Protein AF-A0A432RKI4-F1 (afdb_monomer_lite)

Sequence (150 aa):
TSGSTLADQTFAKAKGVILNIAERAYLRREQISILGFGGDQVDWLLPQVRAPQNIRAQLDTFSAGGGTPMHQALADAQQYLVQALRQQPELELNSYILTDGRVSGDFPVAAWQGALAVIDTELSAIKRGRAQELAQALNADYLSLSQLMA

pLDDT: mean 86.5, std 11.1, range [38.28, 96.69]

Foldseek 3Di:
DVVVVVVVVLLVLVVVVVLVVLCVQLVVQHWDWDWDWAPPDIDTLGDTDRRDNDSPVSSVVDDHYHDTVVQVNVVVVQVVLVVVCVVPVPDADAEEAEDCQPDPDDADQDAHDHAYEYEHSNPDPDRPHCSVVNCVSHVHHYHYSVVVVD

Radius of gyration: 15.08 Å; chains: 1; bounding box: 34×33×44 Å

Secondary structure (DSSP, 8-state):
--HHHHHHHHHHHHHHHHHHHHHHHHHHT-EEEEEEEETTEEEEEEEEEEPPS--HHHHHT----S---HHHHHHHHHHHHHHHHHH-TT---EEEEEE-----SPPP-----SEEEEEE----SS--S-HHHHHHHTT-EEEEHHHHT-

Structure (mmCIF, N/CA/C/O backbone):
data_AF-A0A432RKI4-F1
#
_entry.id   AF-A0A432RKI4-F1
#
loop_
_atom_site.group_PDB
_atom_site.id
_atom_site.type_symbol
_atom_site.label_atom_id
_atom_site.label_alt_id
_atom_site.label_comp_id
_atom_site.label_asym_id
_atom_site.label_entity_id
_atom_site.label_seq_id
_atom_site.pdbx_PDB_ins_code
_atom_site.Cartn_x
_atom_site.Cartn_y
_atom_site.Cartn_z
_atom_site.occupancy
_atom_site.B_iso_or_equiv
_atom_site.auth_seq_id
_atom_site.auth_comp_id
_atom_site.auth_asym_id
_atom_site.auth_atom_id
_atom_site.pdbx_PDB_model_num
ATOM 1 N N . THR A 1 1 ? 15.945 7.921 -23.945 1.00 38.28 1 THR A N 1
ATOM 2 C CA . THR A 1 1 ? 15.323 8.974 -23.111 1.00 38.28 1 THR A CA 1
ATOM 3 C C . THR A 1 1 ? 13.822 8.775 -22.878 1.00 38.28 1 THR A C 1
ATOM 5 O O . THR A 1 1 ? 13.189 9.672 -22.352 1.00 38.28 1 THR A O 1
ATOM 8 N N . SER A 1 2 ? 13.248 7.592 -23.151 1.00 49.59 2 SER A N 1
ATOM 9 C CA . SER A 1 2 ? 11.808 7.311 -22.948 1.00 49.59 2 SER A CA 1
ATOM 10 C C . SER A 1 2 ? 11.469 6.607 -21.622 1.00 49.59 2 SER A C 1
ATOM 12 O O . SER A 1 2 ? 10.302 6.513 -21.258 1.00 49.59 2 SER A O 1
ATOM 14 N N . GLY A 1 3 ? 12.476 6.095 -20.901 1.00 52.59 3 GLY A N 1
ATOM 15 C CA . GLY A 1 3 ? 12.278 5.340 -19.657 1.00 52.59 3 GLY A CA 1
ATOM 16 C C . GLY A 1 3 ? 11.853 6.197 -18.461 1.00 52.59 3 GLY A C 1
ATOM 17 O O . GLY A 1 3 ? 11.038 5.743 -17.667 1.00 52.59 3 GLY A O 1
ATOM 18 N N . SER A 1 4 ? 12.338 7.442 -18.361 1.00 56.53 4 SER A N 1
ATOM 19 C CA . SER A 1 4 ? 11.972 8.359 -17.270 1.00 56.53 4 SER A CA 1
ATOM 20 C C . SER A 1 4 ? 10.512 8.803 -17.368 1.00 56.53 4 SER A C 1
ATOM 22 O O . SER A 1 4 ? 9.773 8.674 -16.405 1.00 56.53 4 SER A O 1
ATOM 24 N N . THR A 1 5 ? 10.046 9.193 -18.558 1.00 63.09 5 THR A N 1
ATOM 25 C CA . THR A 1 5 ? 8.653 9.625 -18.768 1.00 63.09 5 THR A CA 1
ATOM 26 C C . THR A 1 5 ? 7.640 8.514 -18.489 1.00 63.09 5 THR A C 1
ATOM 28 O O . THR A 1 5 ? 6.565 8.776 -17.954 1.00 63.09 5 THR A O 1
ATOM 31 N N . LEU A 1 6 ? 7.962 7.262 -18.835 1.00 66.31 6 LEU A N 1
ATOM 32 C CA . LEU A 1 6 ? 7.089 6.124 -18.544 1.00 66.31 6 LEU A CA 1
ATOM 33 C C . LEU A 1 6 ? 7.052 5.801 -17.042 1.00 66.31 6 LEU A C 1
ATOM 35 O O . LEU A 1 6 ? 5.985 5.473 -16.517 1.00 66.31 6 LEU A O 1
ATOM 39 N N . ALA A 1 7 ? 8.188 5.925 -16.349 1.00 68.25 7 ALA A N 1
ATOM 40 C CA . ALA A 1 7 ? 8.252 5.787 -14.897 1.00 68.25 7 ALA A CA 1
ATOM 41 C C . ALA A 1 7 ? 7.420 6.880 -14.204 1.00 68.25 7 ALA A C 1
ATOM 43 O O . ALA A 1 7 ? 6.586 6.561 -13.358 1.00 68.25 7 ALA A O 1
ATOM 44 N N . ASP A 1 8 ? 7.539 8.133 -14.651 1.00 71.31 8 ASP A N 1
ATOM 45 C CA . ASP A 1 8 ? 6.764 9.266 -14.131 1.00 71.31 8 ASP A CA 1
ATOM 46 C C . ASP A 1 8 ? 5.253 9.065 -14.328 1.00 71.31 8 ASP A C 1
ATOM 48 O O . ASP A 1 8 ? 4.459 9.272 -13.408 1.00 71.31 8 ASP A O 1
ATOM 52 N N . GLN A 1 9 ? 4.835 8.599 -15.510 1.00 77.81 9 GLN A N 1
ATOM 53 C CA . GLN A 1 9 ? 3.429 8.290 -15.791 1.00 77.81 9 GLN A CA 1
ATOM 54 C C . GLN A 1 9 ? 2.902 7.137 -14.933 1.00 77.81 9 GLN A C 1
ATOM 56 O O . GLN A 1 9 ? 1.777 7.200 -14.435 1.00 77.81 9 GLN A O 1
ATOM 61 N N . THR A 1 10 ? 3.696 6.082 -14.755 1.00 80.88 10 THR A N 1
ATOM 62 C CA . THR A 1 10 ? 3.330 4.932 -13.917 1.00 80.88 10 THR A CA 1
ATOM 63 C C . THR A 1 10 ? 3.161 5.359 -12.463 1.00 80.88 10 THR A C 1
ATOM 65 O O . THR A 1 10 ? 2.159 5.036 -11.825 1.00 80.88 10 THR A O 1
ATOM 68 N N . PHE A 1 11 ? 4.091 6.167 -11.960 1.00 81.12 11 PHE A N 1
ATOM 69 C CA . PHE A 1 11 ? 4.052 6.689 -10.603 1.00 81.12 11 PHE A CA 1
ATOM 70 C C . PHE A 1 11 ? 2.862 7.632 -10.379 1.00 81.12 11 PHE A C 1
ATOM 72 O O . PHE A 1 11 ? 2.158 7.518 -9.375 1.00 81.12 11 PHE A O 1
ATOM 79 N N . ALA A 1 12 ? 2.558 8.507 -11.343 1.00 84.88 12 ALA A N 1
ATOM 80 C CA . ALA A 1 12 ? 1.376 9.365 -11.291 1.00 84.88 12 ALA A CA 1
ATOM 81 C C . ALA A 1 12 ? 0.067 8.556 -11.216 1.00 84.88 12 ALA A C 1
ATOM 83 O O . ALA A 1 12 ? -0.840 8.914 -10.461 1.00 84.88 12 ALA A O 1
ATOM 84 N N . LYS A 1 13 ? -0.022 7.444 -11.955 1.00 88.31 13 LYS A N 1
ATOM 85 C CA . LYS A 1 13 ? -1.173 6.529 -11.913 1.00 88.31 13 LYS A CA 1
ATOM 86 C C . LYS A 1 13 ? -1.277 5.798 -10.575 1.00 88.31 13 LYS A C 1
ATOM 88 O O . LYS A 1 13 ? -2.359 5.760 -9.995 1.00 88.31 13 LYS A O 1
ATOM 93 N N . ALA A 1 14 ? -0.162 5.293 -10.049 1.00 88.56 14 ALA A N 1
ATOM 94 C CA . ALA A 1 14 ? -0.115 4.674 -8.725 1.00 88.56 14 ALA A CA 1
ATOM 95 C C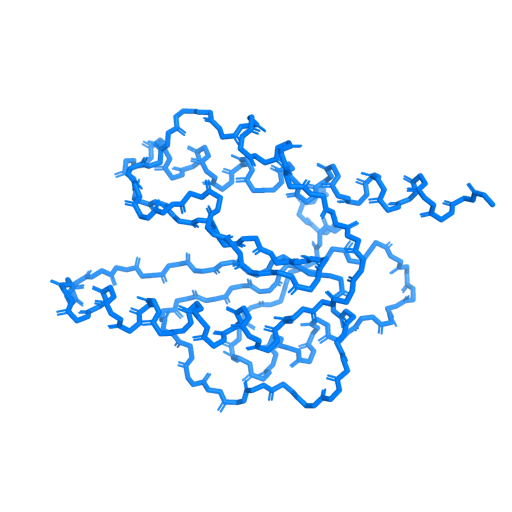 . ALA A 1 14 ? -0.585 5.649 -7.628 1.00 88.56 14 ALA A C 1
ATOM 97 O O . ALA A 1 14 ? -1.436 5.295 -6.814 1.00 88.56 14 ALA A O 1
ATOM 98 N N . LYS A 1 15 ? -0.138 6.913 -7.664 1.00 89.75 15 LYS A N 1
ATOM 99 C CA . LYS A 1 15 ? -0.648 7.972 -6.773 1.00 89.75 15 LYS A CA 1
ATOM 100 C C . LYS A 1 15 ? -2.160 8.163 -6.890 1.00 89.75 15 LYS A C 1
ATOM 102 O O . LYS A 1 15 ? -2.820 8.362 -5.877 1.00 89.75 15 LYS A O 1
ATOM 107 N N . GLY A 1 16 ? -2.711 8.094 -8.103 1.00 91.75 16 GLY A N 1
ATOM 108 C CA . GLY A 1 16 ? -4.157 8.150 -8.335 1.00 91.75 16 GLY A CA 1
ATOM 109 C C . GLY A 1 16 ? -4.920 7.047 -7.597 1.00 91.75 16 GLY A C 1
ATOM 110 O O . GLY A 1 16 ? -5.928 7.329 -6.953 1.00 91.75 16 GLY A O 1
ATOM 111 N N . VAL A 1 17 ? -4.400 5.816 -7.615 1.00 93.06 17 VAL A N 1
ATOM 112 C CA . VAL A 1 17 ? -4.976 4.692 -6.857 1.00 93.06 17 VAL A CA 1
ATOM 113 C C . VAL A 1 17 ? -4.920 4.951 -5.353 1.00 93.06 17 VAL A C 1
ATOM 115 O O . VAL A 1 17 ? -5.936 4.803 -4.677 1.00 93.06 17 VAL A O 1
ATOM 118 N N . ILE A 1 18 ? -3.775 5.402 -4.830 1.00 93.81 18 ILE A N 1
ATOM 119 C CA . ILE A 1 18 ? -3.622 5.701 -3.395 1.00 93.81 18 ILE A CA 1
ATOM 120 C C . ILE A 1 18 ? -4.604 6.797 -2.958 1.00 93.81 18 ILE A C 1
ATOM 122 O O . ILE A 1 18 ? -5.244 6.673 -1.916 1.00 93.81 18 ILE A O 1
ATOM 126 N N . LEU A 1 19 ? -4.775 7.845 -3.771 1.00 93.81 19 LEU A N 1
ATOM 127 C CA . LEU A 1 19 ? -5.743 8.911 -3.503 1.00 93.81 19 LEU A CA 1
ATOM 128 C C . LEU A 1 19 ? -7.178 8.388 -3.467 1.00 93.81 19 LEU A C 1
ATOM 130 O O . LEU A 1 19 ? -7.927 8.768 -2.574 1.00 93.81 19 LEU A O 1
ATOM 134 N N . ASN A 1 20 ? -7.555 7.494 -4.386 1.00 93.81 20 ASN A N 1
ATOM 135 C CA . ASN A 1 20 ? -8.898 6.918 -4.388 1.00 93.81 20 ASN A CA 1
ATOM 136 C C . ASN A 1 20 ? -9.149 6.021 -3.166 1.00 93.81 20 ASN A C 1
ATOM 138 O O . ASN A 1 20 ? -10.233 6.065 -2.586 1.00 93.81 20 ASN A O 1
ATOM 142 N N . ILE A 1 21 ? -8.151 5.238 -2.742 1.00 94.50 21 ILE A N 1
ATOM 143 C CA . ILE A 1 21 ? -8.230 4.441 -1.509 1.00 94.50 21 ILE A CA 1
ATOM 144 C C . ILE A 1 21 ? -8.402 5.366 -0.296 1.00 94.50 21 ILE A C 1
ATOM 146 O O . ILE A 1 21 ? -9.309 5.161 0.509 1.00 94.50 21 ILE A O 1
ATOM 150 N N . ALA A 1 22 ? -7.585 6.417 -0.193 1.00 95.06 22 ALA A N 1
ATOM 151 C CA . ALA A 1 22 ? -7.646 7.371 0.911 1.00 95.06 22 ALA A CA 1
ATOM 152 C C . ALA A 1 22 ? -8.968 8.149 0.958 1.00 95.06 22 ALA A C 1
ATOM 154 O O . ALA A 1 22 ? -9.519 8.353 2.037 1.00 95.06 22 ALA A O 1
ATOM 155 N N . GLU A 1 23 ? -9.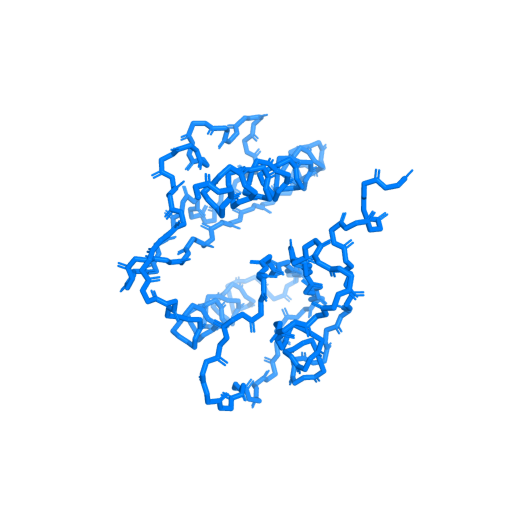512 8.535 -0.196 1.00 95.38 23 GLU A N 1
ATOM 156 C CA . GLU A 1 23 ? -10.820 9.183 -0.299 1.00 95.38 23 GLU A CA 1
ATOM 157 C C . GLU A 1 23 ? -11.942 8.267 0.206 1.00 95.38 23 GLU A C 1
ATOM 159 O O . GLU A 1 23 ? -12.775 8.691 1.008 1.00 95.38 23 GLU A O 1
ATOM 164 N N . ARG A 1 24 ? -11.944 6.988 -0.194 1.00 95.25 24 ARG A N 1
ATOM 165 C CA . ARG A 1 24 ? -12.922 6.006 0.305 1.00 95.25 24 ARG A CA 1
ATOM 166 C C . ARG A 1 24 ? -12.813 5.827 1.819 1.00 95.25 24 ARG A C 1
ATOM 168 O O . ARG A 1 24 ? -13.842 5.845 2.494 1.00 95.25 24 ARG A O 1
ATOM 175 N N . ALA A 1 25 ? -11.592 5.713 2.342 1.00 95.62 25 ALA A N 1
ATOM 176 C CA . ALA A 1 25 ? -11.346 5.612 3.779 1.00 95.62 25 ALA A CA 1
ATOM 177 C C . ALA A 1 25 ? -11.834 6.868 4.525 1.00 95.62 25 ALA A C 1
ATOM 179 O O . ALA A 1 25 ? -12.501 6.762 5.555 1.00 95.62 25 ALA A O 1
ATOM 180 N N . TYR A 1 26 ? -11.591 8.065 3.977 1.00 96.00 26 TYR A N 1
ATOM 181 C CA . TYR A 1 26 ? -12.083 9.332 4.530 1.00 96.00 26 TYR A CA 1
ATOM 182 C C . TYR A 1 26 ? -13.612 9.361 4.608 1.00 96.00 26 TYR A C 1
ATOM 184 O O . TYR A 1 26 ? -14.173 9.639 5.671 1.00 96.00 26 TYR A O 1
ATOM 192 N N . LEU A 1 27 ? -14.293 9.015 3.511 1.00 96.69 27 LEU A N 1
ATOM 193 C CA . LEU A 1 27 ? -15.757 8.996 3.447 1.00 96.69 27 LEU A CA 1
ATOM 194 C C . LEU A 1 27 ? -16.371 7.998 4.438 1.00 96.69 27 LEU A C 1
ATOM 196 O O . LEU A 1 27 ? -17.427 8.271 5.011 1.00 96.69 27 LEU A O 1
ATOM 200 N N . ARG A 1 28 ? -15.696 6.870 4.682 1.00 96.25 28 ARG A N 1
ATOM 201 C CA . ARG A 1 28 ? -16.112 5.843 5.652 1.00 96.25 28 ARG A CA 1
ATOM 202 C C . ARG A 1 28 ? -15.647 6.110 7.083 1.00 96.25 28 ARG A C 1
ATOM 204 O O . ARG A 1 28 ? -16.021 5.368 7.985 1.00 96.25 28 ARG A O 1
ATOM 211 N N . ARG A 1 29 ? -14.897 7.195 7.313 1.00 94.75 29 ARG A N 1
ATOM 212 C CA . ARG A 1 29 ? -14.289 7.548 8.609 1.00 94.75 29 ARG A CA 1
ATOM 213 C C . ARG A 1 29 ? -13.358 6.456 9.148 1.00 94.75 29 ARG A C 1
ATOM 215 O O . ARG A 1 29 ? -13.229 6.289 10.361 1.00 94.75 29 ARG A O 1
ATOM 222 N N . GLU A 1 30 ? -12.705 5.746 8.240 1.00 95.06 30 GLU A N 1
ATOM 223 C CA . GLU A 1 30 ? -11.719 4.716 8.539 1.00 95.06 30 GLU A CA 1
ATOM 224 C C . GLU A 1 30 ? -10.366 5.344 8.907 1.00 95.06 30 GLU A C 1
ATOM 226 O O . GLU A 1 30 ? -10.085 6.528 8.666 1.00 95.06 30 GLU A O 1
ATOM 231 N N . GLN A 1 31 ? -9.514 4.535 9.528 1.00 94.75 31 GLN A N 1
ATOM 232 C CA . GLN A 1 31 ? -8.111 4.875 9.722 1.00 94.75 31 GLN A CA 1
ATOM 233 C C . GLN A 1 31 ? -7.302 4.465 8.492 1.00 94.75 31 GLN A C 1
ATOM 235 O O . GLN A 1 31 ? -7.641 3.506 7.805 1.00 94.75 31 GLN A O 1
ATOM 240 N N . ILE A 1 32 ? -6.219 5.188 8.225 1.00 95.75 32 ILE A N 1
ATOM 241 C CA . ILE A 1 32 ? -5.275 4.875 7.157 1.00 95.75 32 ILE A CA 1
ATOM 242 C C . ILE A 1 32 ? -3.847 5.019 7.670 1.00 95.75 32 ILE A C 1
ATOM 244 O O . ILE A 1 32 ? -3.554 5.821 8.560 1.00 95.75 32 ILE A O 1
ATOM 248 N N . SER A 1 33 ? -2.948 4.232 7.100 1.00 95.31 33 SER A N 1
ATOM 249 C CA . SER A 1 33 ? -1.504 4.388 7.245 1.00 95.31 33 SER A CA 1
ATOM 250 C C . SER A 1 33 ? -0.864 4.163 5.886 1.00 95.31 33 SER A C 1
ATOM 252 O O . SER A 1 33 ? -1.352 3.352 5.100 1.00 95.31 33 SER A O 1
ATOM 254 N N . ILE A 1 34 ? 0.199 4.903 5.587 1.00 94.81 34 ILE A N 1
ATOM 255 C CA . ILE A 1 34 ? 0.907 4.807 4.310 1.00 94.81 34 ILE A CA 1
ATOM 256 C C . ILE A 1 34 ? 2.396 4.682 4.599 1.00 94.81 34 ILE A C 1
ATOM 258 O O . ILE A 1 34 ? 3.014 5.622 5.101 1.00 94.81 34 ILE A O 1
ATOM 262 N N . LEU A 1 35 ? 2.948 3.525 4.243 1.00 92.81 35 LEU A N 1
ATOM 263 C CA . LEU A 1 35 ? 4.374 3.235 4.267 1.00 92.81 35 LEU A CA 1
ATOM 264 C C . LEU A 1 35 ? 4.929 3.398 2.847 1.00 92.81 35 LEU A C 1
ATOM 266 O O . LEU A 1 35 ? 4.488 2.711 1.925 1.00 92.81 35 LEU A O 1
ATOM 270 N N . GLY A 1 36 ? 5.857 4.330 2.662 1.00 90.31 36 GLY A N 1
ATOM 271 C CA . GLY A 1 36 ? 6.619 4.491 1.427 1.00 90.31 36 GLY A CA 1
ATOM 272 C C . GLY A 1 36 ? 7.945 3.742 1.518 1.00 90.31 36 GLY A C 1
ATOM 273 O O . GLY A 1 36 ? 8.555 3.694 2.582 1.00 90.31 36 GLY A O 1
ATOM 274 N N . PHE A 1 37 ? 8.405 3.162 0.410 1.00 86.38 37 PHE A N 1
ATOM 275 C CA . PHE A 1 37 ? 9.719 2.519 0.338 1.00 86.38 37 PHE A CA 1
ATOM 276 C C . PHE A 1 37 ? 10.388 2.739 -1.022 1.00 86.38 37 PHE A C 1
ATOM 278 O O . PHE A 1 37 ? 9.773 2.561 -2.074 1.00 86.38 37 PHE A O 1
ATOM 285 N N . GLY A 1 38 ? 11.654 3.138 -1.010 1.00 81.38 38 GLY A N 1
ATOM 286 C CA . GLY A 1 38 ? 12.424 3.510 -2.196 1.00 81.38 38 GLY A CA 1
ATOM 287 C C . GLY A 1 38 ? 13.658 4.316 -1.803 1.00 81.38 38 GLY A C 1
ATOM 288 O O . GLY A 1 38 ? 13.711 4.863 -0.707 1.00 81.38 38 GLY A O 1
ATOM 289 N N . GLY A 1 39 ? 14.671 4.367 -2.665 1.00 76.44 39 GLY A N 1
ATOM 290 C CA . GLY A 1 39 ? 15.901 5.115 -2.377 1.00 76.44 39 GLY A CA 1
ATOM 291 C C . GLY A 1 39 ? 16.673 4.565 -1.187 1.00 76.44 39 GLY A C 1
ATOM 292 O O . GLY A 1 39 ? 17.235 5.345 -0.428 1.00 76.44 39 GLY A O 1
ATOM 293 N N . ASP A 1 40 ? 16.655 3.240 -1.010 1.00 76.94 40 ASP A N 1
ATOM 294 C CA . ASP A 1 40 ? 17.212 2.523 0.145 1.00 76.94 40 ASP A CA 1
ATOM 295 C C . ASP A 1 40 ? 16.551 2.868 1.498 1.00 76.94 40 ASP A C 1
ATOM 297 O O . ASP A 1 40 ? 17.087 2.532 2.554 1.00 76.94 40 ASP A O 1
ATOM 301 N N . GLN A 1 41 ? 15.372 3.501 1.486 1.00 82.44 41 GLN A N 1
ATOM 302 C CA . GLN A 1 41 ? 14.641 3.920 2.685 1.00 82.44 41 GLN A CA 1
ATOM 303 C C . GLN A 1 41 ? 13.226 3.330 2.748 1.00 82.44 41 GLN A C 1
ATOM 305 O O . GLN A 1 41 ? 12.623 2.983 1.727 1.00 82.44 41 GLN A O 1
ATOM 310 N N . VAL A 1 42 ? 12.714 3.209 3.975 1.00 88.44 42 VAL A N 1
ATOM 311 C CA . VAL A 1 42 ? 11.344 2.814 4.320 1.00 88.44 42 VAL A CA 1
ATOM 312 C C . VAL A 1 42 ? 10.840 3.820 5.350 1.00 88.44 42 VAL A C 1
ATOM 314 O O . VAL A 1 42 ? 11.383 3.885 6.448 1.00 88.44 42 VAL A O 1
ATOM 317 N N . ASP A 1 43 ? 9.811 4.590 5.003 1.00 88.81 43 ASP A N 1
ATOM 318 C CA . ASP A 1 43 ? 9.330 5.705 5.819 1.00 88.81 43 ASP A CA 1
ATOM 319 C C . ASP A 1 43 ? 7.803 5.797 5.833 1.00 88.81 43 ASP A C 1
ATOM 321 O O . ASP A 1 43 ? 7.117 5.569 4.833 1.00 88.81 43 ASP A O 1
ATOM 325 N N . TRP A 1 44 ? 7.248 6.194 6.976 1.00 90.50 44 TRP A N 1
ATOM 326 C CA . TRP A 1 44 ? 5.820 6.470 7.103 1.00 90.50 44 TRP A CA 1
ATOM 327 C C . TRP A 1 44 ? 5.485 7.838 6.505 1.00 90.50 44 TRP A C 1
ATOM 329 O O . TRP A 1 44 ? 5.802 8.875 7.083 1.00 90.50 44 TRP A O 1
ATOM 339 N N . LEU A 1 45 ? 4.774 7.843 5.377 1.00 90.12 45 LEU A N 1
ATOM 340 C CA . LEU A 1 45 ? 4.201 9.062 4.794 1.00 90.12 45 LEU A CA 1
ATOM 341 C C . LEU A 1 45 ? 2.997 9.545 5.606 1.00 90.12 45 LEU A C 1
ATOM 343 O O . LEU A 1 45 ? 2.773 10.745 5.755 1.00 90.12 45 LEU A O 1
ATOM 347 N N . LEU A 1 46 ? 2.223 8.592 6.131 1.00 90.44 46 LEU A N 1
ATOM 348 C CA . LEU A 1 46 ? 1.158 8.825 7.097 1.00 90.44 46 LEU A CA 1
ATOM 349 C C . LEU A 1 46 ? 1.213 7.715 8.154 1.00 90.44 46 LEU A C 1
ATOM 351 O O . LEU A 1 46 ? 0.943 6.561 7.809 1.00 90.44 46 LEU A O 1
ATOM 355 N N . PRO A 1 47 ? 1.538 8.022 9.422 1.00 82.81 47 PRO A N 1
ATOM 356 C CA . PRO A 1 47 ? 1.321 7.075 10.514 1.00 82.81 47 PRO A CA 1
ATOM 357 C C . PRO A 1 47 ? -0.188 6.863 10.728 1.00 82.81 47 PRO A C 1
ATOM 359 O O . PRO A 1 47 ? -0.987 7.610 10.169 1.00 82.81 47 PRO A O 1
ATOM 362 N N . GLN A 1 48 ? -0.596 5.872 11.529 1.00 87.69 48 GLN A N 1
ATOM 363 C CA . GLN A 1 48 ? -2.013 5.561 11.789 1.00 87.69 48 GLN A CA 1
ATOM 364 C C . GLN A 1 48 ? -2.824 6.784 12.210 1.00 87.69 48 GLN A C 1
ATOM 366 O O . GLN A 1 48 ? -2.768 7.238 13.353 1.00 87.69 48 GLN A O 1
ATOM 371 N N . VAL A 1 49 ? -3.608 7.309 11.274 1.00 91.94 49 VAL A N 1
ATOM 372 C CA . VAL A 1 49 ? -4.460 8.480 11.471 1.00 91.94 49 VAL A CA 1
ATOM 373 C C . VAL A 1 49 ? -5.844 8.202 10.915 1.00 91.94 49 VAL A C 1
ATOM 375 O O . VAL A 1 49 ? -6.030 7.331 10.068 1.00 91.94 49 VAL A O 1
ATOM 378 N N . ARG A 1 50 ? -6.843 8.973 11.352 1.00 93.94 50 ARG A N 1
ATOM 379 C CA . ARG A 1 50 ? -8.094 9.055 10.589 1.00 93.94 50 ARG A CA 1
ATOM 380 C C . ARG A 1 50 ? -7.764 9.560 9.192 1.00 93.94 50 ARG A C 1
ATOM 382 O O . ARG A 1 50 ? -7.029 10.542 9.077 1.00 93.94 50 ARG A O 1
ATOM 389 N N . ALA A 1 51 ? -8.299 8.900 8.168 1.00 94.25 51 ALA A N 1
ATOM 390 C CA . ALA A 1 51 ? -8.028 9.267 6.787 1.00 94.25 51 ALA A CA 1
ATOM 391 C C . ALA A 1 51 ? -8.317 10.762 6.577 1.00 94.25 51 ALA A C 1
ATOM 393 O O . ALA A 1 51 ? -9.429 11.203 6.867 1.00 94.25 51 ALA A O 1
ATOM 394 N N . PRO A 1 52 ? -7.327 11.575 6.171 1.00 92.25 52 PRO A N 1
ATOM 395 C CA . PRO A 1 52 ? -7.547 12.994 5.950 1.00 92.25 52 PRO A CA 1
ATOM 396 C C . PRO A 1 52 ? -8.174 13.213 4.569 1.00 92.25 52 PRO A C 1
ATOM 398 O O . PRO A 1 52 ? -8.005 12.410 3.656 1.00 92.25 52 PRO A O 1
ATOM 401 N N . GLN A 1 53 ? -8.868 14.340 4.399 1.00 90.50 53 GLN A N 1
ATOM 402 C CA . GLN A 1 53 ? -9.548 14.680 3.143 1.00 90.50 53 GLN A CA 1
ATOM 403 C C . GLN A 1 53 ? -8.587 14.770 1.943 1.00 90.50 53 GLN A C 1
ATOM 405 O O . GLN A 1 53 ? -8.992 14.565 0.803 1.00 90.50 53 GLN A O 1
ATOM 410 N N . ASN A 1 54 ? -7.319 15.108 2.184 1.00 90.81 54 ASN A N 1
ATOM 411 C CA . ASN A 1 54 ? -6.313 15.248 1.143 1.00 90.81 54 ASN A CA 1
ATOM 412 C C . ASN A 1 54 ? -4.948 14.767 1.653 1.00 90.81 54 ASN A C 1
ATOM 414 O O . ASN A 1 54 ? -4.489 15.210 2.705 1.00 90.81 54 ASN A O 1
ATOM 418 N N . ILE A 1 55 ? -4.310 13.885 0.881 1.00 92.81 55 ILE A N 1
ATOM 419 C CA . ILE A 1 55 ? -2.970 13.333 1.145 1.00 92.81 55 ILE A CA 1
ATOM 420 C C . ILE A 1 55 ? -1.960 13.674 0.039 1.00 92.81 55 ILE A C 1
ATOM 422 O O . ILE A 1 55 ? -0.861 13.125 -0.007 1.00 92.81 55 ILE A O 1
ATOM 426 N N . ARG A 1 56 ? -2.339 14.538 -0.912 1.00 90.81 56 ARG A N 1
ATOM 427 C CA . ARG A 1 56 ? -1.563 14.799 -2.128 1.00 90.81 56 ARG A CA 1
ATOM 428 C C . ARG A 1 56 ? -0.174 15.341 -1.810 1.00 90.81 56 ARG A C 1
ATOM 430 O O . ARG A 1 56 ? 0.797 14.851 -2.371 1.00 90.81 56 ARG A O 1
ATOM 437 N N . ALA A 1 57 ? -0.087 16.286 -0.875 1.00 88.81 57 ALA A N 1
ATOM 438 C CA . ALA A 1 57 ? 1.183 16.874 -0.465 1.00 88.81 57 ALA A CA 1
ATOM 439 C C . ALA A 1 57 ? 2.143 15.815 0.101 1.00 88.81 57 ALA A C 1
ATOM 441 O O . ALA A 1 57 ? 3.307 15.796 -0.277 1.00 88.81 57 ALA A O 1
ATOM 442 N N . GLN A 1 58 ? 1.646 14.899 0.937 1.00 88.25 58 GLN A N 1
ATOM 443 C CA . GLN A 1 58 ? 2.427 13.804 1.521 1.00 88.25 58 GLN A CA 1
ATOM 444 C C . GLN A 1 58 ? 2.867 12.781 0.469 1.00 88.25 58 GLN A C 1
ATOM 446 O O . GLN A 1 58 ? 3.958 12.236 0.557 1.00 88.25 58 GLN A O 1
ATOM 451 N N . LEU A 1 59 ? 2.040 12.516 -0.546 1.00 85.75 59 LEU A N 1
ATOM 452 C CA . LEU A 1 59 ? 2.434 11.640 -1.653 1.00 85.75 59 LEU A CA 1
ATOM 453 C C . LEU A 1 59 ? 3.438 12.306 -2.600 1.00 85.75 59 LEU A C 1
ATOM 455 O O . LEU A 1 59 ? 4.229 11.617 -3.241 1.00 85.75 59 LEU A O 1
ATOM 459 N N . ASP A 1 60 ? 3.403 13.631 -2.730 1.00 84.44 60 ASP A N 1
ATOM 460 C CA . ASP A 1 60 ? 4.298 14.379 -3.614 1.00 84.44 60 ASP A CA 1
ATOM 461 C C . ASP A 1 60 ? 5.711 14.557 -3.051 1.00 84.44 60 ASP A C 1
ATOM 463 O O . ASP A 1 60 ? 6.634 14.752 -3.839 1.00 84.44 60 ASP A O 1
ATOM 467 N N . THR A 1 61 ? 5.916 14.381 -1.741 1.00 79.06 61 THR A N 1
ATOM 468 C CA . THR A 1 61 ? 7.267 14.309 -1.154 1.00 79.06 61 THR A CA 1
ATOM 469 C C . THR A 1 61 ? 7.978 12.987 -1.439 1.00 79.06 61 THR A C 1
ATOM 471 O O . THR A 1 61 ? 9.202 12.920 -1.357 1.00 79.06 61 THR A O 1
ATOM 474 N N . PHE A 1 62 ? 7.231 11.939 -1.788 1.00 73.56 62 PHE A N 1
ATOM 475 C CA . PHE A 1 62 ? 7.787 10.626 -2.074 1.00 73.56 62 PHE A CA 1
ATOM 476 C C . PHE A 1 62 ? 8.235 10.530 -3.541 1.00 73.56 62 PHE A C 1
ATOM 478 O O . PHE A 1 62 ? 7.457 10.808 -4.460 1.00 73.56 62 PHE A O 1
ATOM 485 N N . SER A 1 63 ? 9.481 10.103 -3.769 1.00 65.56 63 SER A N 1
ATOM 486 C CA . SER A 1 63 ? 10.039 9.856 -5.104 1.00 65.56 63 SER A CA 1
ATOM 487 C C . SER A 1 63 ? 10.518 8.411 -5.220 1.00 65.56 63 SER A C 1
ATOM 489 O O . SER A 1 63 ? 11.201 7.907 -4.332 1.00 65.56 63 SER A O 1
ATOM 491 N N . ALA A 1 64 ? 10.141 7.732 -6.303 1.00 60.09 64 ALA A N 1
ATOM 492 C CA . ALA A 1 64 ? 10.578 6.369 -6.578 1.00 60.09 64 ALA A CA 1
ATOM 493 C C . ALA A 1 64 ? 11.921 6.395 -7.327 1.00 60.09 64 ALA A C 1
ATOM 495 O O . ALA A 1 64 ? 11.982 6.810 -8.482 1.00 60.09 64 ALA A O 1
ATOM 496 N N . GLY A 1 65 ? 13.003 5.950 -6.692 1.00 57.59 65 GLY A N 1
ATOM 497 C CA . GLY A 1 65 ? 14.303 5.762 -7.343 1.00 57.59 65 GLY A CA 1
ATOM 498 C C . GLY A 1 65 ? 15.313 5.120 -6.398 1.00 57.59 65 GLY A C 1
ATOM 499 O O . GLY A 1 65 ? 15.219 5.346 -5.205 1.00 57.59 65 GLY A O 1
ATOM 500 N N . GLY A 1 66 ? 16.267 4.330 -6.904 1.00 61.34 66 GLY A N 1
ATOM 501 C CA . GLY A 1 66 ? 17.278 3.637 -6.079 1.00 61.34 66 GLY A CA 1
ATOM 502 C C . GLY A 1 66 ? 16.785 2.331 -5.439 1.00 61.34 66 GLY A C 1
ATOM 503 O O . GLY A 1 66 ? 15.607 1.998 -5.568 1.00 61.34 66 GLY A O 1
ATOM 504 N N . GLY A 1 67 ? 17.699 1.570 -4.817 1.00 62.22 67 GLY A N 1
ATOM 505 C CA . GLY A 1 67 ? 17.457 0.217 -4.301 1.00 62.22 67 GLY A CA 1
ATOM 506 C C . GLY A 1 67 ? 16.142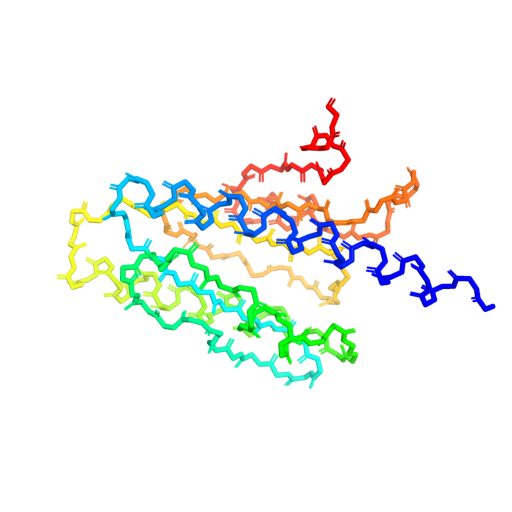 0.117 -3.530 1.00 62.22 67 GLY A C 1
ATOM 507 O O . GLY A 1 67 ? 15.764 1.011 -2.776 1.00 62.22 67 GLY A O 1
ATOM 508 N N . THR A 1 68 ? 15.367 -0.923 -3.834 1.00 64.94 68 THR A N 1
ATOM 509 C CA . THR A 1 68 ? 14.017 -1.106 -3.295 1.00 64.94 68 THR A CA 1
ATOM 510 C C . THR A 1 68 ? 14.109 -2.023 -2.081 1.00 64.94 68 THR A C 1
ATOM 512 O O . THR A 1 68 ? 14.253 -3.235 -2.264 1.00 64.94 68 THR A O 1
ATOM 515 N N . PRO A 1 69 ? 14.022 -1.503 -0.843 1.00 80.56 69 PRO A N 1
ATOM 516 C CA . PRO A 1 69 ? 14.098 -2.321 0.361 1.00 80.56 69 PRO A CA 1
ATOM 517 C C . PRO A 1 69 ? 12.753 -3.020 0.619 1.00 80.56 69 PRO A C 1
ATOM 519 O O . PRO A 1 69 ? 12.176 -2.902 1.696 1.00 80.56 69 PRO A O 1
ATOM 522 N N . MET A 1 70 ? 12.213 -3.736 -0.376 1.00 86.50 70 MET A N 1
ATOM 523 C CA . MET A 1 70 ? 10.880 -4.333 -0.268 1.00 86.50 70 MET A CA 1
ATOM 524 C C . MET A 1 70 ? 10.805 -5.322 0.895 1.00 86.50 70 MET A C 1
ATOM 526 O O . MET A 1 70 ? 9.826 -5.309 1.631 1.00 86.50 70 MET A O 1
ATOM 530 N N . HIS A 1 71 ? 11.830 -6.151 1.102 1.00 88.00 71 HIS A N 1
ATOM 531 C CA . HIS A 1 71 ? 11.861 -7.082 2.232 1.00 88.00 71 HIS A CA 1
ATOM 532 C C . HIS A 1 71 ? 11.746 -6.368 3.577 1.00 88.00 71 HIS A C 1
ATOM 534 O O . HIS A 1 71 ? 10.985 -6.817 4.429 1.00 88.00 71 HIS A O 1
ATOM 540 N N . GLN A 1 72 ? 12.449 -5.244 3.740 1.00 88.62 72 GLN A N 1
ATOM 541 C CA . GLN A 1 72 ? 12.362 -4.423 4.947 1.00 88.62 72 GLN A CA 1
ATOM 542 C C . GLN A 1 72 ? 10.961 -3.817 5.085 1.00 88.62 72 GLN A C 1
ATOM 544 O O . GLN A 1 72 ? 10.343 -3.953 6.133 1.00 88.62 72 GLN A O 1
ATOM 549 N N . ALA A 1 73 ? 10.417 -3.242 4.008 1.00 90.44 73 ALA A N 1
ATOM 550 C CA . ALA A 1 73 ? 9.079 -2.654 4.011 1.00 90.44 73 ALA A CA 1
ATOM 551 C C . ALA A 1 73 ? 7.983 -3.677 4.356 1.00 90.44 73 ALA A C 1
ATOM 553 O O . ALA A 1 73 ? 7.071 -3.372 5.122 1.00 90.44 73 ALA A O 1
ATOM 554 N N . LEU A 1 74 ? 8.082 -4.901 3.827 1.00 91.38 74 LEU A N 1
ATOM 555 C CA . LEU A 1 74 ? 7.164 -5.995 4.147 1.00 91.38 74 LEU A CA 1
ATOM 556 C C . LEU A 1 74 ? 7.278 -6.412 5.616 1.00 91.38 74 LEU A C 1
ATOM 558 O O . LEU A 1 74 ? 6.253 -6.608 6.268 1.00 91.38 74 LEU A O 1
ATOM 562 N N . ALA A 1 75 ? 8.502 -6.523 6.140 1.00 91.19 75 ALA A N 1
ATOM 563 C CA . ALA A 1 75 ? 8.733 -6.877 7.536 1.00 91.19 75 ALA A CA 1
ATOM 564 C C . ALA A 1 75 ? 8.172 -5.808 8.490 1.00 91.19 75 ALA A C 1
ATOM 566 O O . ALA A 1 75 ? 7.445 -6.143 9.428 1.00 91.19 75 ALA A O 1
ATOM 567 N N . ASP A 1 76 ? 8.441 -4.530 8.214 1.00 92.19 76 ASP A N 1
ATOM 568 C CA . ASP A 1 76 ? 7.968 -3.400 9.019 1.00 92.19 76 ASP A CA 1
ATOM 569 C C . ASP A 1 76 ? 6.442 -3.292 8.987 1.00 92.19 76 ASP A C 1
ATOM 571 O O . ASP A 1 76 ? 5.800 -3.145 10.030 1.00 92.19 76 ASP A O 1
ATOM 575 N N . ALA A 1 77 ? 5.839 -3.439 7.803 1.00 93.19 77 ALA A N 1
ATOM 576 C CA . ALA A 1 77 ? 4.390 -3.450 7.657 1.00 93.19 77 ALA A CA 1
ATOM 577 C C . ALA A 1 77 ? 3.758 -4.615 8.432 1.00 93.19 77 ALA A C 1
ATOM 579 O O . ALA A 1 77 ? 2.789 -4.413 9.159 1.00 93.19 77 ALA A O 1
ATOM 580 N N . GLN A 1 78 ? 4.318 -5.824 8.352 1.00 93.12 78 GLN A N 1
ATOM 581 C CA . GLN A 1 78 ? 3.782 -6.970 9.084 1.00 93.12 78 GLN A CA 1
ATOM 582 C C . GLN A 1 78 ? 3.867 -6.775 10.604 1.00 93.12 78 GLN A C 1
ATOM 584 O O . GLN A 1 78 ? 2.901 -7.059 11.317 1.00 93.12 78 GLN A O 1
ATOM 589 N N . GLN A 1 79 ? 4.995 -6.269 11.111 1.00 92.88 79 GLN A N 1
ATOM 590 C CA . GLN A 1 79 ? 5.148 -5.945 12.532 1.00 92.88 79 GLN A CA 1
ATOM 591 C C . GLN A 1 79 ? 4.122 -4.901 12.979 1.00 92.88 79 GLN A C 1
ATOM 593 O O . GLN A 1 79 ? 3.482 -5.071 14.021 1.00 92.88 79 GLN A O 1
ATOM 598 N N . TYR A 1 80 ? 3.919 -3.870 12.160 1.00 93.81 80 TYR A N 1
ATOM 599 C CA . TYR A 1 80 ? 2.917 -2.840 12.392 1.00 93.81 80 TYR A CA 1
ATOM 600 C C . TYR A 1 80 ? 1.495 -3.423 12.477 1.00 93.81 80 TYR A C 1
ATOM 602 O O . TYR A 1 80 ? 0.779 -3.144 13.439 1.00 93.81 80 TYR A O 1
ATOM 610 N N . LEU A 1 81 ? 1.101 -4.302 11.548 1.00 94.50 81 LEU A N 1
ATOM 611 C CA . LEU A 1 81 ? -0.226 -4.935 11.562 1.00 94.50 81 LEU A CA 1
ATOM 612 C C . LEU A 1 81 ? -0.437 -5.830 12.791 1.00 94.50 81 LEU A C 1
ATOM 614 O O . LEU A 1 81 ? -1.499 -5.795 13.415 1.00 94.50 81 LEU A O 1
ATOM 618 N N . VAL A 1 82 ? 0.582 -6.603 13.181 1.00 94.81 82 VAL A N 1
ATOM 619 C CA . VAL A 1 82 ? 0.539 -7.417 14.407 1.00 94.81 82 VAL A CA 1
ATOM 620 C C . VAL A 1 82 ? 0.361 -6.530 15.639 1.00 94.81 82 VAL A C 1
ATOM 622 O O . VAL A 1 82 ? -0.409 -6.870 16.538 1.00 94.81 82 VAL A O 1
ATOM 625 N N . GLN A 1 83 ? 1.052 -5.391 15.702 1.00 94.56 83 GLN A N 1
ATOM 626 C CA . GLN A 1 83 ? 0.908 -4.448 16.806 1.00 94.56 83 GLN A CA 1
ATOM 627 C C . GLN A 1 83 ? -0.479 -3.794 16.831 1.00 94.56 83 GLN A C 1
ATOM 629 O O . GLN A 1 83 ? -1.061 -3.685 17.911 1.00 94.56 83 GLN A O 1
ATOM 634 N N . ALA A 1 84 ? -1.027 -3.419 15.673 1.00 93.56 84 ALA A N 1
ATOM 635 C CA . ALA A 1 84 ? -2.365 -2.844 15.564 1.00 93.56 84 ALA A CA 1
ATOM 636 C C . ALA A 1 84 ? -3.441 -3.806 16.097 1.00 93.56 84 ALA A C 1
ATOM 638 O O . ALA A 1 84 ? -4.217 -3.427 16.973 1.00 93.56 84 ALA A O 1
ATOM 639 N N . LEU A 1 85 ? -3.420 -5.077 15.674 1.00 94.94 85 LEU A N 1
ATOM 640 C CA . LEU A 1 85 ? -4.360 -6.096 16.168 1.00 94.94 85 LEU A CA 1
ATOM 641 C C . LEU A 1 85 ? -4.179 -6.419 17.653 1.00 94.94 85 LEU A C 1
ATOM 643 O O . LEU A 1 85 ? -5.141 -6.735 18.343 1.00 94.94 85 LEU A O 1
ATOM 647 N N . ARG A 1 86 ? -2.953 -6.340 18.183 1.00 95.50 86 ARG A N 1
ATOM 648 C CA . ARG A 1 86 ? -2.735 -6.501 19.630 1.00 95.50 86 ARG A CA 1
ATOM 649 C C . ARG A 1 86 ? -3.390 -5.384 20.436 1.00 95.50 86 ARG A C 1
ATOM 651 O O . ARG A 1 86 ? -3.834 -5.635 21.551 1.00 95.50 86 ARG A O 1
ATOM 658 N N . GLN A 1 87 ? -3.396 -4.162 19.908 1.00 94.25 87 GLN A N 1
ATOM 659 C CA . GLN A 1 87 ? -4.001 -3.008 20.572 1.00 94.25 87 GLN A CA 1
ATOM 660 C C . GLN A 1 87 ? -5.523 -2.988 20.416 1.00 94.25 87 GLN A C 1
ATOM 662 O O . GLN A 1 87 ? -6.216 -2.584 21.347 1.00 94.25 87 GLN A O 1
ATOM 667 N N . GLN A 1 88 ? -6.031 -3.409 19.258 1.00 94.56 88 GLN A N 1
ATOM 668 C CA . GLN A 1 88 ? -7.452 -3.430 18.917 1.00 94.56 88 GLN A CA 1
ATOM 669 C C . GLN A 1 88 ? -7.765 -4.746 18.181 1.00 94.56 88 GLN A C 1
ATOM 671 O O . GLN A 1 88 ? -7.656 -4.807 16.957 1.00 94.56 88 GLN A O 1
ATOM 676 N N . PRO A 1 89 ? -8.096 -5.830 18.905 1.00 94.50 89 PRO A N 1
ATOM 677 C CA . PRO A 1 89 ? -8.316 -7.156 18.315 1.00 94.50 89 PRO A CA 1
ATOM 678 C C . PRO A 1 89 ? -9.465 -7.228 17.304 1.00 94.50 89 PRO A C 1
ATOM 680 O O . PRO A 1 89 ? -9.482 -8.113 16.454 1.00 94.50 89 PRO A O 1
ATOM 683 N N . GLU A 1 90 ? -10.424 -6.312 17.399 1.00 94.56 90 GLU A N 1
ATOM 684 C CA . GLU A 1 90 ? -11.577 -6.190 16.511 1.00 94.56 90 GLU A CA 1
ATOM 685 C C . GLU A 1 90 ? -11.288 -5.436 15.202 1.00 94.56 90 GLU A C 1
ATOM 687 O O . GLU A 1 90 ? -12.205 -5.241 14.405 1.00 94.56 90 GLU A O 1
ATOM 692 N N . LEU A 1 91 ? -10.049 -4.979 14.973 1.00 93.75 91 LEU A N 1
ATOM 693 C CA . LEU A 1 91 ? -9.715 -4.222 13.769 1.00 93.75 91 LEU A CA 1
ATOM 694 C C . LEU A 1 91 ? -9.822 -5.089 12.512 1.00 93.75 91 LEU A C 1
ATOM 696 O O . LEU A 1 91 ? -9.133 -6.098 12.364 1.00 93.75 91 LEU A O 1
ATOM 700 N N . GLU A 1 92 ? -10.609 -4.625 11.549 1.00 95.38 92 GLU A N 1
ATOM 701 C CA . GLU A 1 92 ? -10.594 -5.171 10.197 1.00 95.38 92 GLU A CA 1
ATOM 702 C C . GLU A 1 92 ? -9.458 -4.526 9.396 1.00 95.38 92 GLU A C 1
ATOM 704 O O . GLU A 1 92 ? -9.474 -3.330 9.096 1.00 95.38 92 GLU A O 1
ATOM 709 N N . LEU A 1 93 ? -8.447 -5.323 9.051 1.00 95.62 93 LEU A N 1
ATOM 710 C CA . LEU A 1 93 ? -7.290 -4.869 8.286 1.00 95.62 93 LEU A CA 1
ATOM 711 C C . LEU A 1 93 ? -7.489 -5.124 6.789 1.00 95.62 93 LEU A C 1
ATOM 713 O O . LEU A 1 93 ? -7.660 -6.266 6.362 1.00 95.62 93 LEU A O 1
ATOM 717 N N . ASN A 1 94 ? -7.393 -4.055 5.995 1.00 96.19 94 ASN A N 1
ATOM 718 C CA . ASN A 1 94 ? -7.392 -4.096 4.534 1.00 96.19 94 ASN A CA 1
ATOM 719 C C . ASN A 1 94 ? -6.110 -3.437 4.013 1.00 96.19 94 ASN A C 1
ATOM 721 O O . ASN A 1 94 ? -5.947 -2.220 4.101 1.00 96.19 94 ASN A O 1
ATOM 725 N N . SER A 1 95 ? -5.191 -4.250 3.499 1.00 96.56 95 SER A N 1
ATOM 726 C CA . SER A 1 95 ? -3.860 -3.828 3.060 1.00 96.56 95 SER A CA 1
ATOM 727 C C . SER A 1 95 ? -3.739 -3.815 1.539 1.00 96.56 95 SER A C 1
ATOM 729 O O . SER A 1 95 ? -4.288 -4.674 0.850 1.00 96.56 95 SER A O 1
ATOM 731 N N . TYR A 1 96 ? -2.952 -2.874 1.017 1.00 96.38 96 TYR A N 1
ATOM 732 C CA . TYR A 1 96 ? -2.662 -2.758 -0.412 1.00 96.38 96 TYR A CA 1
ATOM 733 C C . TYR A 1 96 ? -1.161 -2.543 -0.617 1.00 96.38 96 TYR A C 1
ATOM 735 O O . TYR A 1 96 ? -0.596 -1.600 -0.065 1.00 96.38 96 TYR A O 1
ATOM 743 N N . ILE A 1 97 ? -0.516 -3.386 -1.425 1.00 94.12 97 ILE A N 1
ATOM 744 C CA . ILE A 1 97 ? 0.891 -3.226 -1.820 1.00 94.12 97 ILE A CA 1
ATOM 745 C C . ILE A 1 97 ? 0.930 -2.778 -3.275 1.00 94.12 97 ILE A C 1
ATOM 747 O O . ILE A 1 97 ? 0.548 -3.536 -4.159 1.00 94.12 97 ILE A O 1
ATOM 751 N N . LEU A 1 98 ? 1.415 -1.566 -3.541 1.00 93.00 98 LEU A N 1
ATOM 752 C CA . LEU A 1 98 ? 1.621 -1.072 -4.903 1.00 93.00 98 LEU A CA 1
ATOM 753 C C . LEU A 1 98 ? 3.091 -1.262 -5.285 1.00 93.00 98 LEU A C 1
ATOM 755 O O . LEU A 1 98 ? 3.973 -0.691 -4.647 1.00 93.00 98 LEU A O 1
ATOM 759 N N . THR A 1 99 ? 3.369 -2.050 -6.322 1.00 89.44 99 THR A N 1
ATOM 760 C CA . THR A 1 99 ? 4.747 -2.329 -6.749 1.00 89.44 99 THR A CA 1
ATOM 761 C C . THR A 1 99 ? 4.826 -2.737 -8.217 1.00 89.44 99 THR A C 1
ATOM 763 O O . THR A 1 99 ? 3.891 -3.328 -8.742 1.00 89.44 99 THR A O 1
ATOM 766 N N . ASP A 1 100 ? 5.958 -2.467 -8.870 1.00 86.75 100 ASP A N 1
ATOM 767 C CA . ASP A 1 100 ? 6.279 -3.011 -10.195 1.00 86.75 100 ASP A CA 1
ATOM 768 C C . ASP A 1 100 ? 6.930 -4.406 -10.110 1.00 86.75 100 ASP A C 1
ATOM 770 O O . ASP A 1 100 ? 7.388 -4.948 -11.112 1.00 86.75 100 ASP A O 1
ATOM 774 N N . GLY A 1 101 ? 7.016 -4.982 -8.903 1.00 85.88 101 GLY A N 1
ATOM 775 C CA . GLY A 1 101 ? 7.523 -6.325 -8.651 1.00 85.88 101 GLY A CA 1
ATOM 776 C C . GLY A 1 101 ? 9.028 -6.492 -8.866 1.00 85.88 101 GLY A C 1
ATOM 777 O O . GLY A 1 101 ? 9.493 -7.633 -8.929 1.00 85.88 101 GLY A O 1
ATOM 778 N N . ARG A 1 102 ? 9.806 -5.409 -9.006 1.00 83.44 102 ARG A N 1
ATOM 779 C CA . ARG A 1 102 ? 11.266 -5.487 -9.171 1.00 83.44 102 ARG A CA 1
ATOM 780 C C . ARG A 1 102 ? 11.953 -5.789 -7.846 1.00 83.44 102 ARG A C 1
ATOM 782 O O . ARG A 1 102 ? 12.388 -4.893 -7.131 1.00 83.44 102 ARG A O 1
ATOM 789 N N . VAL A 1 103 ? 12.055 -7.076 -7.535 1.00 78.50 103 VAL A N 1
ATOM 790 C CA . VAL A 1 103 ? 12.613 -7.566 -6.274 1.00 78.50 103 VAL A CA 1
ATOM 791 C C . VAL A 1 103 ? 13.612 -8.678 -6.541 1.00 78.50 103 VAL A C 1
ATOM 793 O O . VAL A 1 103 ? 13.328 -9.632 -7.270 1.00 78.50 103 VAL A O 1
ATOM 796 N N . SER A 1 104 ? 14.781 -8.549 -5.926 1.00 79.06 104 SER A N 1
ATOM 797 C CA . SER A 1 104 ? 15.830 -9.566 -5.939 1.00 79.06 104 SER A CA 1
ATOM 798 C C . SER A 1 104 ? 15.659 -10.521 -4.759 1.00 79.06 104 SER A C 1
ATOM 800 O O . SER A 1 104 ? 15.355 -10.077 -3.658 1.00 79.06 104 SER A O 1
ATOM 802 N N . GLY A 1 105 ? 15.920 -11.813 -4.961 1.00 83.56 105 GLY A N 1
ATOM 803 C CA . GLY A 1 105 ? 15.812 -12.829 -3.906 1.00 83.56 105 GLY A CA 1
ATOM 804 C C . GLY A 1 105 ? 14.385 -13.332 -3.674 1.00 83.56 105 GLY A C 1
ATOM 805 O O . GLY A 1 105 ? 13.454 -12.952 -4.383 1.00 83.56 105 GLY A O 1
ATOM 806 N N . ASP A 1 106 ? 14.218 -14.228 -2.707 1.00 83.25 106 ASP A N 1
ATOM 807 C CA . ASP A 1 106 ? 12.927 -14.859 -2.421 1.00 83.25 106 ASP A CA 1
ATOM 808 C C . ASP A 1 106 ? 12.005 -13.939 -1.625 1.00 83.25 106 ASP A C 1
ATOM 810 O O . ASP A 1 106 ? 12.458 -13.107 -0.838 1.00 83.25 106 ASP A O 1
ATOM 814 N N . PHE A 1 107 ? 10.697 -14.08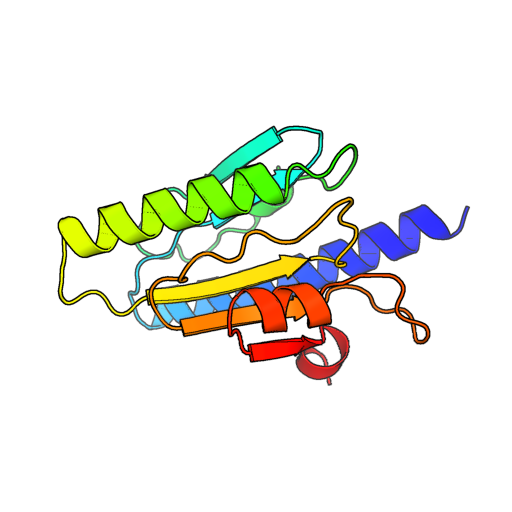5 -1.823 1.00 82.19 107 PHE A N 1
ATOM 815 C CA . PHE A 1 107 ? 9.717 -13.334 -1.049 1.00 82.19 107 PHE A CA 1
ATOM 816 C C . PHE A 1 107 ? 9.586 -13.905 0.361 1.00 82.19 107 PHE A C 1
ATOM 818 O O . PHE A 1 107 ? 9.590 -15.128 0.525 1.00 82.19 107 PHE A O 1
ATOM 825 N N . PRO A 1 108 ? 9.449 -13.048 1.387 1.00 74.06 108 PRO A N 1
ATOM 826 C CA . PRO A 1 108 ? 9.200 -13.529 2.732 1.00 74.06 108 PRO A CA 1
ATOM 827 C C . PRO A 1 108 ? 7.856 -14.263 2.761 1.00 74.06 108 PRO A C 1
ATOM 829 O O . PRO A 1 108 ? 6.810 -13.682 2.477 1.00 74.06 108 PRO A O 1
ATOM 832 N N . VAL A 1 109 ? 7.887 -15.546 3.117 1.00 69.19 109 VAL A N 1
ATOM 833 C CA . VAL A 1 109 ? 6.681 -16.340 3.366 1.00 69.19 109 VAL A CA 1
ATOM 834 C C . VAL A 1 109 ? 6.299 -16.126 4.822 1.00 69.19 109 VAL A C 1
ATOM 836 O O . VAL A 1 109 ? 6.732 -16.854 5.714 1.00 69.19 109 VAL A O 1
ATOM 839 N N . ALA A 1 110 ? 5.540 -15.070 5.081 1.00 72.38 110 ALA A N 1
ATOM 840 C CA . ALA A 1 110 ? 5.041 -14.772 6.411 1.00 72.38 110 ALA A CA 1
ATOM 841 C C . ALA A 1 110 ? 3.538 -14.503 6.337 1.00 72.38 110 ALA A C 1
ATOM 843 O O . ALA A 1 110 ? 3.058 -13.878 5.394 1.00 72.38 110 ALA A O 1
ATOM 844 N N . ALA A 1 111 ? 2.787 -15.000 7.323 1.00 83.06 111 ALA A N 1
ATOM 845 C CA . ALA A 1 111 ? 1.338 -14.836 7.351 1.00 83.06 111 ALA A CA 1
ATOM 846 C C . ALA A 1 111 ? 0.978 -13.348 7.471 1.00 83.06 111 ALA A C 1
ATOM 848 O O . ALA A 1 111 ? 1.235 -12.716 8.504 1.00 83.06 111 ALA A O 1
ATOM 849 N N . TRP A 1 112 ? 0.413 -12.789 6.404 1.00 93.25 112 TRP A N 1
ATOM 850 C CA . TRP A 1 112 ? -0.097 -11.427 6.410 1.00 93.25 112 TRP A CA 1
ATOM 851 C C . TRP A 1 112 ? -1.368 -11.340 7.257 1.00 93.25 112 TRP A C 1
ATOM 853 O O . TRP A 1 112 ? -2.169 -12.274 7.281 1.00 93.25 112 TRP A O 1
ATOM 863 N N . GLN A 1 113 ? -1.545 -10.227 7.966 1.00 94.25 113 GLN A N 1
ATOM 864 C CA . GLN A 1 113 ? -2.708 -10.029 8.826 1.00 94.25 113 GLN A CA 1
ATOM 865 C C . GLN A 1 113 ? -3.806 -9.264 8.087 1.00 94.25 113 GLN A C 1
ATOM 867 O O . GLN A 1 113 ? -3.594 -8.138 7.638 1.00 94.25 113 GLN A O 1
ATOM 872 N N . GLY A 1 114 ? -4.990 -9.872 8.004 1.00 94.50 114 GLY A N 1
ATOM 873 C CA . GLY A 1 114 ? -6.142 -9.321 7.292 1.00 94.50 114 GLY A CA 1
ATOM 874 C C . GLY A 1 114 ? -6.073 -9.489 5.776 1.00 94.50 114 GLY A C 1
ATOM 875 O O . GLY A 1 114 ? -5.250 -10.237 5.249 1.00 94.50 114 GLY A O 1
ATOM 876 N N . ALA A 1 115 ? -6.971 -8.798 5.076 1.00 96.44 115 ALA A N 1
ATOM 877 C CA . ALA A 1 115 ? -7.036 -8.839 3.623 1.00 96.44 115 ALA A CA 1
ATOM 878 C C . ALA A 1 115 ? -5.833 -8.112 3.009 1.00 96.44 115 ALA A C 1
ATOM 880 O O . ALA A 1 115 ? -5.409 -7.058 3.497 1.00 96.44 115 ALA A O 1
ATOM 881 N N . LEU A 1 116 ? -5.305 -8.660 1.916 1.00 96.50 116 LEU A N 1
ATOM 882 C CA . LEU A 1 116 ? -4.187 -8.084 1.183 1.00 96.50 116 LEU A CA 1
ATOM 883 C C . LEU A 1 116 ? -4.433 -8.171 -0.319 1.00 96.50 116 LEU A C 1
ATOM 885 O O . LEU A 1 116 ? -4.717 -9.246 -0.843 1.00 96.50 116 LEU A O 1
ATOM 889 N N . ALA A 1 117 ? -4.236 -7.048 -1.004 1.00 96.69 117 ALA A N 1
ATOM 890 C CA . ALA A 1 117 ? -4.138 -7.000 -2.454 1.00 96.69 117 ALA A CA 1
ATOM 891 C C . ALA A 1 117 ? -2.773 -6.448 -2.885 1.00 96.69 117 ALA A C 1
ATOM 893 O O . ALA A 1 117 ? -2.337 -5.386 -2.432 1.00 96.69 117 ALA A O 1
ATOM 894 N N . VAL A 1 118 ? -2.111 -7.143 -3.804 1.00 95.38 118 VAL A N 1
ATOM 895 C CA . VAL A 1 118 ? -0.943 -6.643 -4.528 1.00 95.38 118 VAL A CA 1
ATOM 896 C C . VAL A 1 118 ? -1.423 -6.009 -5.828 1.00 95.38 118 VAL A C 1
ATOM 898 O O . VAL A 1 118 ? -2.025 -6.663 -6.678 1.00 95.38 118 VAL A O 1
ATOM 901 N N . ILE A 1 119 ? -1.142 -4.720 -5.979 1.00 95.31 119 ILE A N 1
ATOM 902 C CA . ILE A 1 119 ? -1.457 -3.917 -7.153 1.00 95.31 119 ILE A CA 1
ATOM 903 C C . ILE A 1 119 ? -0.177 -3.759 -7.976 1.00 95.31 119 ILE A C 1
ATOM 905 O O . ILE A 1 119 ? 0.718 -2.982 -7.634 1.00 95.31 119 ILE A O 1
ATOM 909 N N . ASP A 1 120 ? -0.106 -4.500 -9.076 1.00 92.81 120 ASP A N 1
ATOM 910 C CA . ASP A 1 120 ? 1.001 -4.466 -10.021 1.00 92.81 120 ASP A CA 1
ATOM 911 C C . ASP A 1 120 ? 0.967 -3.180 -10.850 1.00 92.81 120 ASP A C 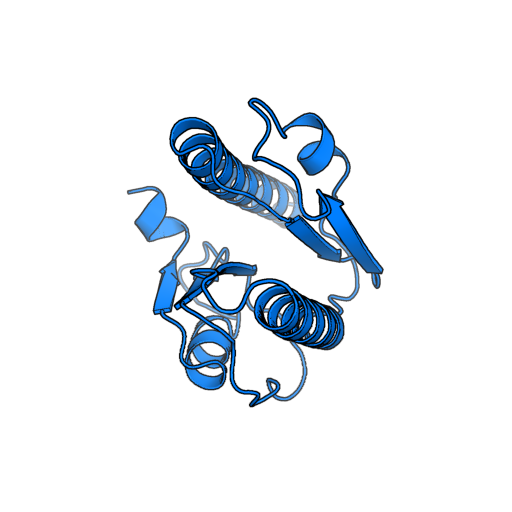1
ATOM 913 O O . ASP A 1 120 ? 0.072 -2.969 -11.676 1.00 92.81 120 ASP A O 1
ATOM 917 N N . THR A 1 121 ? 1.956 -2.318 -10.630 1.00 90.12 121 THR A N 1
ATOM 918 C CA . THR A 1 121 ? 2.101 -1.045 -11.335 1.00 90.12 121 THR A CA 1
ATOM 919 C C . THR A 1 121 ? 2.838 -1.188 -12.667 1.00 90.12 121 THR A C 1
ATOM 921 O O . THR A 1 121 ? 2.856 -0.232 -13.440 1.00 90.12 121 THR A O 1
ATOM 924 N N . GLU A 1 122 ? 3.398 -2.356 -13.004 1.00 87.56 122 GLU A N 1
ATOM 925 C CA . GLU A 1 122 ? 4.069 -2.565 -14.286 1.00 87.56 122 GLU A CA 1
ATOM 926 C C . GLU A 1 122 ? 3.052 -2.512 -15.437 1.00 87.56 122 GLU A C 1
ATOM 928 O O . GLU A 1 122 ? 2.235 -3.409 -15.632 1.00 87.56 122 GLU A O 1
ATOM 933 N N . LEU A 1 123 ? 3.117 -1.457 -16.251 1.00 82.62 123 LEU A N 1
ATOM 934 C CA . LEU A 1 123 ? 2.200 -1.252 -17.383 1.00 82.62 123 LEU A CA 1
ATOM 935 C C . LEU A 1 123 ? 2.632 -1.975 -18.671 1.00 82.62 123 LEU A C 1
ATOM 937 O O . LEU A 1 123 ? 1.951 -1.892 -19.692 1.00 82.62 123 LEU A O 1
ATOM 941 N N . SER A 1 124 ? 3.776 -2.655 -18.645 1.00 79.50 124 SER A N 1
ATOM 942 C CA . SER A 1 124 ? 4.338 -3.368 -19.792 1.00 79.50 124 SER A CA 1
ATOM 943 C C . SER A 1 124 ? 3.492 -4.591 -20.159 1.00 79.50 124 SER A C 1
ATOM 945 O O . SER A 1 124 ? 3.105 -5.367 -19.287 1.00 79.50 124 SER A O 1
ATOM 947 N N . ALA A 1 125 ? 3.281 -4.822 -21.461 1.00 73.25 125 ALA A N 1
ATOM 948 C CA . ALA A 1 125 ? 2.623 -6.040 -21.953 1.00 73.25 125 ALA A CA 1
ATOM 949 C C . ALA A 1 125 ? 3.427 -7.313 -21.630 1.00 73.25 125 ALA A C 1
ATOM 951 O O . ALA A 1 125 ? 2.855 -8.371 -21.389 1.00 73.25 125 ALA A O 1
ATOM 952 N N . ILE A 1 126 ? 4.759 -7.200 -21.604 1.00 79.31 126 ILE A N 1
ATOM 953 C CA . ILE A 1 126 ? 5.661 -8.255 -21.137 1.00 79.31 126 ILE A CA 1
ATOM 954 C C . ILE A 1 126 ? 6.048 -7.919 -19.702 1.00 79.31 126 ILE A C 1
ATOM 956 O O . ILE A 1 126 ? 6.789 -6.959 -19.474 1.00 79.31 126 ILE A O 1
ATOM 960 N N . LYS A 1 127 ? 5.547 -8.713 -18.757 1.00 80.06 127 LYS A N 1
ATOM 961 C CA . LYS A 1 127 ? 5.846 -8.570 -17.333 1.00 80.06 127 LYS A CA 1
ATOM 962 C C . LYS A 1 127 ? 7.272 -9.027 -17.044 1.00 80.06 127 LYS A C 1
ATOM 964 O O . LYS A 1 127 ? 7.708 -10.075 -17.515 1.00 80.06 127 LYS A O 1
ATOM 969 N N . ARG A 1 128 ? 8.006 -8.211 -16.299 1.00 83.94 128 ARG A N 1
ATOM 970 C CA . ARG A 1 128 ? 9.348 -8.509 -15.776 1.00 83.94 128 ARG A CA 1
ATOM 971 C C . ARG A 1 128 ? 9.356 -8.501 -14.254 1.00 83.94 128 ARG A C 1
ATOM 973 O O . ARG A 1 128 ? 10.255 -9.081 -13.653 1.00 83.94 128 ARG A O 1
ATOM 980 N N . GLY A 1 129 ? 8.398 -7.803 -13.656 1.00 86.31 129 GLY A N 1
ATOM 981 C CA . GLY A 1 129 ? 8.149 -7.809 -12.234 1.00 86.31 129 GLY A CA 1
ATOM 982 C C . GLY A 1 129 ? 7.629 -9.151 -11.747 1.00 86.31 129 GLY A C 1
ATOM 983 O O . GLY A 1 129 ? 6.928 -9.875 -12.450 1.00 86.31 129 GLY A O 1
ATOM 984 N N . ARG A 1 130 ? 7.933 -9.441 -10.489 1.00 91.62 130 ARG A N 1
ATOM 985 C CA . ARG A 1 130 ? 7.493 -10.630 -9.763 1.00 91.62 130 ARG A CA 1
ATOM 986 C C . ARG A 1 130 ? 6.310 -10.314 -8.837 1.00 91.62 130 ARG A C 1
ATOM 988 O O . ARG A 1 130 ? 6.149 -10.931 -7.794 1.00 91.62 130 ARG A O 1
ATOM 995 N N . ALA A 1 131 ? 5.475 -9.333 -9.198 1.00 92.12 131 ALA A N 1
ATOM 996 C CA . ALA A 1 131 ? 4.337 -8.898 -8.378 1.00 92.12 131 ALA A CA 1
ATOM 997 C C . ALA A 1 131 ? 3.282 -10.007 -8.198 1.00 92.12 131 ALA A C 1
ATOM 999 O O . ALA A 1 131 ? 2.697 -10.140 -7.127 1.00 92.12 131 ALA A O 1
ATOM 1000 N N . GLN A 1 132 ? 3.073 -10.842 -9.220 1.00 92.62 132 GLN A N 1
ATOM 1001 C CA . GLN A 1 132 ? 2.185 -12.001 -9.115 1.00 92.62 132 GLN A CA 1
ATOM 1002 C C . GLN A 1 132 ? 2.755 -13.079 -8.182 1.00 92.62 132 GLN A C 1
ATOM 1004 O O . GLN A 1 132 ? 2.020 -13.635 -7.372 1.00 92.62 132 GLN A O 1
ATOM 1009 N N . GLU A 1 133 ? 4.062 -13.344 -8.254 1.00 93.06 133 GLU A N 1
ATOM 1010 C CA . GLU A 1 133 ? 4.743 -14.253 -7.323 1.00 93.06 133 GLU A CA 1
ATOM 1011 C C . GLU A 1 133 ? 4.691 -13.723 -5.882 1.00 93.06 133 GLU A C 1
ATOM 1013 O O . GLU A 1 133 ? 4.453 -14.493 -4.958 1.00 93.06 133 GLU A O 1
ATOM 1018 N N . LEU A 1 134 ? 4.848 -12.408 -5.685 1.00 92.12 134 LEU A N 1
ATOM 1019 C CA . LEU A 1 134 ? 4.675 -11.760 -4.382 1.00 92.12 134 LEU A CA 1
ATOM 1020 C C . LEU A 1 134 ? 3.256 -11.974 -3.842 1.00 92.12 134 LEU A C 1
ATOM 1022 O O . LEU A 1 134 ? 3.095 -12.348 -2.682 1.00 92.12 134 LEU A O 1
ATOM 1026 N N . ALA A 1 135 ? 2.235 -11.765 -4.679 1.00 93.62 135 ALA A N 1
ATOM 1027 C CA . ALA A 1 135 ? 0.846 -11.985 -4.287 1.00 93.62 135 ALA A CA 1
ATOM 1028 C C . ALA A 1 135 ? 0.612 -13.439 -3.854 1.00 93.62 135 ALA A C 1
ATOM 1030 O O . ALA A 1 135 ? 0.023 -13.688 -2.809 1.00 93.62 135 ALA A O 1
ATOM 1031 N N . GLN A 1 136 ? 1.155 -14.400 -4.605 1.00 92.88 136 GLN A N 1
ATOM 1032 C CA . GLN A 1 136 ? 1.085 -15.821 -4.258 1.00 92.88 136 GLN A CA 1
ATOM 1033 C C . GLN A 1 136 ? 1.804 -16.131 -2.940 1.00 92.88 136 GLN A C 1
ATOM 1035 O O . GLN A 1 136 ? 1.244 -16.820 -2.090 1.00 92.88 136 GLN A O 1
ATOM 1040 N N . ALA A 1 137 ? 3.014 -15.601 -2.741 1.00 91.62 137 ALA A N 1
ATOM 1041 C CA . ALA A 1 137 ? 3.801 -15.823 -1.529 1.00 91.62 137 ALA A CA 1
ATOM 1042 C C . ALA A 1 137 ? 3.119 -15.274 -0.265 1.00 91.62 137 ALA A C 1
ATOM 1044 O O . ALA A 1 137 ? 3.250 -15.861 0.808 1.00 91.62 137 ALA A O 1
ATOM 1045 N N . LEU A 1 138 ? 2.373 -14.172 -0.399 1.00 92.19 138 LEU A N 1
ATOM 1046 C CA . LEU A 1 138 ? 1.639 -13.533 0.694 1.00 92.19 138 LEU A CA 1
ATOM 1047 C C . LEU A 1 138 ? 0.175 -13.991 0.811 1.00 92.19 138 LEU A C 1
ATOM 1049 O O . LEU A 1 138 ? -0.535 -13.495 1.684 1.00 92.19 138 LEU A O 1
ATOM 1053 N N . ASN A 1 139 ? -0.280 -14.922 -0.039 1.00 93.25 139 ASN A N 1
ATOM 1054 C CA . ASN A 1 139 ? -1.686 -15.331 -0.148 1.00 93.25 139 ASN A CA 1
ATOM 1055 C C . ASN A 1 139 ? -2.640 -14.127 -0.322 1.00 93.25 139 ASN A C 1
ATOM 1057 O O . ASN A 1 139 ? -3.643 -13.991 0.378 1.00 93.25 139 ASN A O 1
ATOM 1061 N N . ALA A 1 140 ? -2.275 -13.235 -1.239 1.00 95.12 140 ALA A N 1
ATOM 1062 C CA . ALA A 1 140 ? -2.953 -11.986 -1.543 1.00 95.12 140 ALA A CA 1
ATOM 1063 C C . ALA A 1 140 ? -3.688 -12.037 -2.884 1.00 95.12 140 ALA A C 1
ATOM 1065 O O . ALA A 1 140 ? -3.287 -12.751 -3.808 1.00 95.12 140 ALA A O 1
ATOM 1066 N N . ASP A 1 141 ? -4.696 -11.181 -3.027 1.00 96.50 141 ASP A N 1
ATOM 1067 C CA . ASP A 1 141 ? -5.290 -10.894 -4.326 1.00 96.50 141 ASP A CA 1
ATOM 1068 C C . ASP A 1 141 ? -4.272 -10.188 -5.229 1.00 96.50 141 ASP A C 1
ATOM 1070 O O . ASP A 1 141 ? -3.492 -9.344 -4.783 1.00 96.50 141 ASP A O 1
ATOM 1074 N N . TYR A 1 142 ? -4.292 -10.503 -6.523 1.00 95.44 142 TYR A N 1
ATOM 1075 C CA . TYR A 1 142 ? -3.467 -9.832 -7.526 1.00 95.44 142 TYR A CA 1
ATOM 1076 C C . TYR A 1 142 ? -4.340 -8.958 -8.426 1.00 95.44 142 TYR A C 1
ATOM 1078 O O . TYR A 1 142 ? -5.282 -9.440 -9.056 1.00 95.44 142 TYR A O 1
ATOM 1086 N N . LEU A 1 143 ? -3.995 -7.676 -8.521 1.00 94.44 143 LEU A N 1
ATOM 1087 C CA . LEU A 1 143 ? -4.662 -6.692 -9.369 1.00 94.44 143 LEU A CA 1
ATOM 1088 C C . LEU A 1 143 ? -3.622 -6.006 -10.249 1.00 94.44 143 LEU A C 1
ATOM 1090 O O . LEU A 1 143 ? -2.578 -5.589 -9.760 1.00 94.44 143 LEU A O 1
ATOM 1094 N N . SER A 1 144 ? -3.903 -5.820 -11.538 1.00 91.88 144 SER A N 1
ATOM 1095 C CA . SER A 1 144 ? -3.051 -4.962 -12.370 1.00 91.88 144 SER A CA 1
ATOM 1096 C C . SER A 1 144 ? -3.563 -3.526 -12.376 1.00 91.88 144 SER A C 1
ATOM 1098 O O . SER A 1 144 ? -4.764 -3.275 -12.496 1.00 91.88 144 SER A O 1
ATOM 1100 N N . LEU A 1 145 ? -2.647 -2.560 -12.331 1.00 88.56 145 LEU A N 1
ATOM 1101 C CA . LEU A 1 145 ? -2.981 -1.142 -12.444 1.00 88.56 145 LEU A CA 1
ATOM 1102 C C . LEU A 1 145 ? -3.717 -0.840 -13.757 1.00 88.56 145 LEU A C 1
ATOM 1104 O O . LEU A 1 145 ? -4.622 -0.016 -13.776 1.00 88.56 145 LEU A O 1
ATOM 1108 N N . SER A 1 146 ? -3.393 -1.554 -14.839 1.00 83.56 146 SER A N 1
ATOM 1109 C CA . SER A 1 146 ? -4.133 -1.473 -16.102 1.00 83.56 146 SER A CA 1
ATOM 1110 C C . SER A 1 146 ? -5.612 -1.848 -15.973 1.00 83.56 146 SER A C 1
ATOM 1112 O O . SER A 1 146 ? -6.438 -1.196 -16.599 1.00 83.56 146 SER A O 1
ATOM 1114 N N . GLN A 1 147 ? -5.961 -2.857 -15.166 1.00 83.19 147 GLN A N 1
ATOM 1115 C CA . GLN A 1 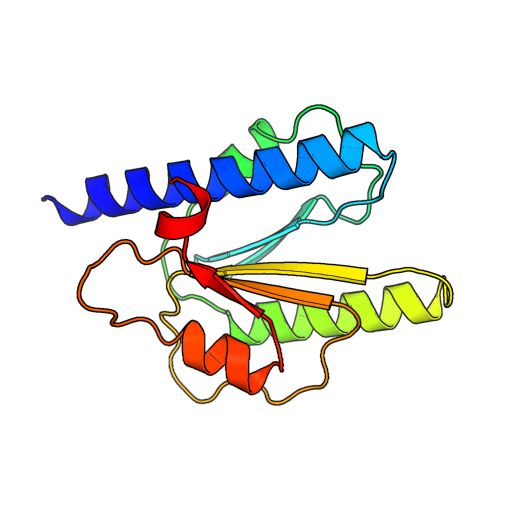147 ? -7.357 -3.262 -14.947 1.00 83.19 147 GLN A CA 1
ATOM 1116 C C . GLN A 1 147 ? -8.116 -2.272 -14.065 1.00 83.19 147 GLN A C 1
ATOM 1118 O O . GLN A 1 147 ? -9.298 -2.054 -14.283 1.00 83.19 147 GLN A O 1
ATOM 1123 N N . LEU A 1 148 ? -7.446 -1.656 -13.087 1.00 80.94 148 LEU A N 1
ATOM 1124 C CA . LEU A 1 148 ? -8.062 -0.651 -12.212 1.00 80.94 148 LEU A CA 1
ATOM 1125 C C . LEU A 1 148 ? -8.347 0.680 -12.924 1.00 80.94 148 LEU A C 1
ATOM 1127 O O . LEU A 1 148 ? -9.069 1.518 -12.391 1.00 80.94 148 LEU A O 1
ATOM 1131 N N . MET A 1 149 ? -7.742 0.886 -14.094 1.00 71.62 149 MET A N 1
ATOM 1132 C CA . MET A 1 149 ? -7.900 2.082 -14.921 1.00 71.62 149 MET A CA 1
ATOM 1133 C C . MET A 1 149 ? -8.842 1.893 -16.119 1.00 71.62 149 MET A C 1
ATOM 1135 O O . MET A 1 149 ? -9.039 2.858 -16.860 1.00 71.62 149 MET A O 1
ATOM 1139 N N . ALA A 1 150 ? -9.341 0.675 -16.347 1.00 58.47 150 ALA A N 1
ATOM 1140 C CA . ALA A 1 150 ? -10.276 0.352 -17.424 1.00 58.47 150 ALA A CA 1
ATOM 1141 C C . ALA A 1 150 ? -11.714 0.716 -17.030 1.00 58.47 150 ALA A C 1
ATOM 1143 O O . ALA A 1 150 ? -12.445 1.192 -17.926 1.00 58.47 150 ALA A O 1
#